Protein AF-X0S8I2-F1 (afdb_monomer_lite)

Foldseek 3Di:
DPLVCLVVLVVVLVVLCVVLVWDWDKDAPSVVSGIDTDTDADPVDVVRVVSVLVSLVVSQLVLQVVVHHNDDPPDQPPSNPVCCCVNQPPNPD

Radius of gyration: 13.46 Å; chains: 1; bounding box: 38×20×36 Å

Secondary structure (DSSP, 8-state):
--HHHHHHHHHHHHHHHHHHT----EEEETTTTEEEE-----TT-HHHHHHHHHHHHHHHHHHHHTT--S-SSS--HHHHGGGHHHHHGGGG-

Sequence (93 aa):
MPISRLAECVSATAKDIEASGMIGPIVGHVGDGNFHVLLLVDTENPEEIATADGIISRLATRAIEMDGTCTGEHGIGQGKQKYMQQEHGNALV

pLDDT: mean 96.52, std 3.11, range [73.31, 98.69]

Structure (mmCIF, N/CA/C/O backbone):
data_AF-X0S8I2-F1
#
_entry.id   AF-X0S8I2-F1
#
loop_
_atom_site.group_PDB
_atom_site.id
_atom_site.type_symbol
_atom_site.label_atom_id
_atom_site.label_alt_id
_atom_site.label_comp_id
_atom_site.label_asym_id
_atom_site.label_entity_id
_atom_site.label_seq_id
_atom_site.pdbx_PDB_ins_code
_atom_site.Cartn_x
_atom_site.Cartn_y
_atom_site.Cartn_z
_atom_site.occupancy
_atom_site.B_iso_or_equiv
_atom_site.auth_seq_id
_atom_site.auth_comp_id
_atom_site.auth_asym_id
_atom_site.auth_atom_id
_atom_site.pdbx_PDB_model_num
ATOM 1 N N . MET A 1 1 ? 3.374 0.966 -9.110 1.00 93.06 1 MET A N 1
ATOM 2 C CA . MET A 1 1 ? 3.837 -0.445 -9.186 1.00 93.06 1 MET A CA 1
ATOM 3 C C . MET A 1 1 ? 3.705 -0.944 -10.622 1.00 93.06 1 MET A C 1
ATOM 5 O O . MET A 1 1 ? 3.034 -0.259 -11.389 1.00 93.06 1 MET A O 1
ATOM 9 N N . PRO A 1 2 ? 4.317 -2.071 -11.033 1.00 96.06 2 PRO A N 1
ATOM 10 C CA . PRO A 1 2 ? 4.160 -2.572 -12.396 1.00 96.06 2 PRO A CA 1
ATOM 11 C C . PRO A 1 2 ? 2.680 -2.707 -12.770 1.00 96.06 2 PRO A C 1
ATOM 13 O O . PRO A 1 2 ? 1.908 -3.322 -12.033 1.00 96.06 2 PRO A O 1
ATOM 16 N N . ILE A 1 3 ? 2.275 -2.145 -13.914 1.00 95.69 3 ILE A N 1
ATOM 17 C CA . ILE A 1 3 ? 0.865 -2.140 -14.357 1.00 95.69 3 ILE A CA 1
ATOM 18 C C . ILE A 1 3 ? 0.314 -3.573 -14.444 1.00 95.69 3 ILE A C 1
ATOM 20 O O . ILE A 1 3 ? -0.835 -3.822 -14.090 1.00 95.69 3 ILE A O 1
ATOM 24 N N . SER A 1 4 ? 1.160 -4.539 -14.816 1.00 96.12 4 SER A N 1
ATOM 25 C CA . SER A 1 4 ? 0.829 -5.970 -14.856 1.00 96.12 4 SER A CA 1
ATOM 26 C C . SER A 1 4 ? 0.433 -6.571 -13.500 1.00 96.12 4 SER A C 1
ATOM 28 O O . SER A 1 4 ? -0.244 -7.595 -13.476 1.00 96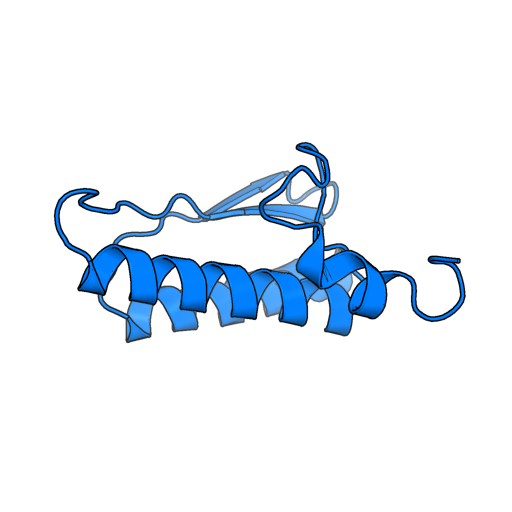.12 4 SER A O 1
ATOM 30 N N . ARG A 1 5 ? 0.827 -5.949 -12.382 1.00 97.25 5 ARG A N 1
ATOM 31 C CA . ARG A 1 5 ? 0.514 -6.372 -11.005 1.00 97.25 5 ARG A CA 1
ATOM 32 C C . ARG A 1 5 ? -0.565 -5.525 -10.333 1.00 97.25 5 ARG A C 1
ATOM 34 O O . ARG A 1 5 ? -1.059 -5.898 -9.271 1.00 97.25 5 ARG A O 1
ATOM 41 N N . LEU A 1 6 ? -0.960 -4.402 -10.937 1.00 96.19 6 LEU A N 1
ATOM 42 C CA . LEU A 1 6 ? -1.868 -3.433 -10.321 1.00 96.19 6 LEU A CA 1
ATOM 43 C C . LEU A 1 6 ? -3.213 -4.060 -9.934 1.00 96.19 6 LEU A C 1
ATOM 45 O O . LEU A 1 6 ? -3.648 -3.924 -8.794 1.00 96.19 6 LEU A O 1
ATOM 49 N N . ALA A 1 7 ? -3.859 -4.771 -10.862 1.00 96.94 7 ALA A N 1
ATOM 50 C CA . ALA A 1 7 ? -5.173 -5.368 -10.619 1.00 96.94 7 ALA A CA 1
ATOM 51 C C . ALA A 1 7 ? -5.144 -6.407 -9.481 1.00 96.94 7 ALA A C 1
ATOM 53 O O . ALA A 1 7 ? -6.070 -6.469 -8.670 1.00 96.94 7 ALA A O 1
ATOM 54 N N . GLU A 1 8 ? -4.064 -7.187 -9.396 1.00 98.12 8 GLU A N 1
ATOM 55 C CA . GLU A 1 8 ? -3.833 -8.168 -8.331 1.00 98.12 8 GLU A CA 1
ATOM 56 C C . GLU A 1 8 ? -3.685 -7.471 -6.970 1.00 98.12 8 GLU A C 1
ATOM 58 O O . GLU A 1 8 ? -4.383 -7.818 -6.014 1.00 98.12 8 GLU A O 1
ATOM 63 N N . CYS A 1 9 ? -2.847 -6.432 -6.899 1.00 98.06 9 CYS A N 1
ATOM 64 C CA . CYS A 1 9 ? -2.622 -5.671 -5.674 1.00 98.06 9 CYS A CA 1
ATOM 65 C C . CYS A 1 9 ? -3.888 -4.954 -5.190 1.00 98.06 9 CYS A C 1
ATOM 67 O O . CYS A 1 9 ? -4.230 -5.039 -4.008 1.00 98.06 9 CYS A O 1
ATOM 69 N N . VAL A 1 10 ? -4.620 -4.300 -6.099 1.00 98.00 10 VAL A N 1
ATOM 70 C CA . VAL A 1 10 ? -5.897 -3.638 -5.793 1.00 98.00 10 VAL A CA 1
ATOM 71 C C . VAL A 1 10 ? -6.901 -4.648 -5.245 1.00 98.00 10 VAL A C 1
ATOM 73 O O . VAL A 1 10 ? -7.503 -4.404 -4.203 1.00 98.00 10 VAL A O 1
ATOM 76 N N . SER A 1 11 ? -7.034 -5.814 -5.884 1.00 98.31 11 SER A N 1
ATOM 77 C CA . SER A 1 11 ? -7.974 -6.856 -5.450 1.00 98.31 11 SER A CA 1
ATOM 78 C C . SER A 1 11 ? -7.622 -7.428 -4.075 1.00 98.31 11 SER A C 1
ATOM 80 O O . SER A 1 11 ? -8.509 -7.664 -3.258 1.00 98.31 11 SER A O 1
ATOM 82 N N . ALA A 1 12 ? -6.337 -7.652 -3.794 1.00 98.56 12 ALA A N 1
ATOM 83 C CA . ALA A 1 12 ? -5.892 -8.120 -2.482 1.00 98.56 12 ALA A CA 1
ATOM 84 C C . ALA A 1 12 ? -6.107 -7.058 -1.392 1.00 98.56 12 ALA A C 1
ATOM 86 O O . ALA A 1 12 ? -6.535 -7.377 -0.288 1.00 98.56 12 ALA A O 1
ATOM 87 N N . THR A 1 13 ? -5.873 -5.789 -1.726 1.00 98.50 13 THR A N 1
ATOM 88 C CA . THR A 1 13 ? -6.065 -4.658 -0.810 1.00 98.50 13 THR A CA 1
ATOM 89 C C . THR A 1 13 ? -7.544 -4.419 -0.513 1.00 98.50 13 THR A C 1
ATOM 91 O O . THR A 1 13 ? -7.906 -4.184 0.633 1.00 98.50 13 THR A O 1
ATOM 94 N N . ALA A 1 14 ? -8.420 -4.565 -1.508 1.00 98.56 14 ALA A N 1
ATOM 95 C CA . ALA A 1 14 ? -9.865 -4.505 -1.307 1.00 98.56 14 ALA A CA 1
ATOM 96 C C . ALA A 1 14 ? -10.351 -5.580 -0.319 1.00 98.56 14 ALA A C 1
ATOM 98 O O . ALA A 1 14 ? -11.164 -5.283 0.551 1.00 98.56 14 ALA A O 1
ATOM 99 N N . LYS A 1 15 ? -9.796 -6.800 -0.388 1.00 98.69 15 LYS A N 1
ATOM 100 C CA . LYS A 1 15 ? -10.101 -7.873 0.574 1.00 98.69 15 LYS A CA 1
ATOM 101 C C . LYS A 1 15 ? -9.631 -7.551 1.992 1.00 98.69 15 LYS A C 1
ATOM 103 O O . LYS A 1 15 ? -10.331 -7.895 2.935 1.00 98.69 15 LYS A O 1
ATOM 108 N N . ASP A 1 16 ? -8.476 -6.897 2.157 1.00 98.56 16 ASP A N 1
ATOM 109 C CA . ASP A 1 16 ? -8.022 -6.451 3.484 1.00 98.56 16 ASP A CA 1
ATOM 110 C C . ASP A 1 16 ? -9.009 -5.469 4.124 1.00 98.56 16 ASP A C 1
ATOM 112 O O . ASP A 1 16 ? -9.240 -5.538 5.328 1.00 98.56 16 ASP A O 1
ATOM 116 N N . ILE A 1 17 ? -9.551 -4.551 3.318 1.00 98.50 17 ILE A N 1
ATOM 117 C CA . ILE A 1 17 ? -10.498 -3.516 3.754 1.00 98.50 17 ILE A CA 1
ATOM 118 C C . ILE A 1 17 ? -11.861 -4.141 4.066 1.00 98.50 17 ILE A C 1
ATOM 120 O O . ILE A 1 17 ? -12.461 -3.841 5.091 1.00 98.50 17 ILE A O 1
ATOM 124 N N . GLU A 1 18 ? -12.340 -5.052 3.217 1.00 98.25 18 GLU A N 1
ATOM 125 C CA . GLU A 1 18 ? -13.591 -5.775 3.461 1.00 98.25 18 GLU A CA 1
ATOM 126 C C . GLU A 1 18 ? -13.509 -6.610 4.747 1.00 98.25 18 GLU A C 1
ATOM 128 O O . GLU A 1 18 ? -14.401 -6.546 5.592 1.00 98.25 18 GLU A O 1
ATOM 133 N N . ALA A 1 19 ? -12.410 -7.345 4.937 1.00 98.25 19 ALA A N 1
ATOM 134 C CA . ALA A 1 19 ? -12.208 -8.189 6.111 1.00 98.25 19 ALA A CA 1
ATOM 135 C C . ALA A 1 19 ? -12.047 -7.397 7.418 1.00 98.25 19 ALA A C 1
ATOM 137 O O . ALA A 1 19 ? -12.311 -7.942 8.489 1.00 98.25 19 ALA A O 1
ATOM 138 N N . SER A 1 20 ? -11.608 -6.137 7.353 1.00 97.62 20 SER A N 1
ATOM 139 C CA . SER A 1 20 ? -11.483 -5.283 8.537 1.00 97.62 20 SER A CA 1
ATOM 140 C C . SER A 1 20 ? -12.793 -4.608 8.943 1.00 97.62 20 SER A C 1
ATOM 142 O O . SER A 1 20 ? -12.867 -4.055 10.037 1.00 97.62 20 SER A O 1
ATOM 144 N N . GLY A 1 21 ? -13.811 -4.618 8.075 1.00 97.50 21 GLY A N 1
ATOM 145 C CA . GLY A 1 21 ? -15.051 -3.868 8.279 1.00 97.50 21 GLY A CA 1
ATOM 146 C C . GLY A 1 21 ? -14.892 -2.348 8.144 1.00 97.50 21 GLY A C 1
ATOM 147 O O . GLY A 1 21 ? -15.838 -1.613 8.422 1.00 97.50 21 GLY A O 1
ATOM 148 N N . MET A 1 22 ? -13.721 -1.862 7.716 1.00 97.75 22 MET A N 1
ATOM 149 C CA . MET A 1 22 ? -13.470 -0.435 7.528 1.00 97.75 22 MET A CA 1
ATOM 150 C C . MET A 1 22 ? -14.035 0.076 6.202 1.00 97.75 22 MET A C 1
ATOM 152 O O . MET A 1 22 ? -14.110 -0.637 5.202 1.00 97.75 22 MET A O 1
ATOM 156 N N . ILE A 1 23 ? -14.346 1.371 6.157 1.00 97.88 23 ILE A N 1
ATOM 157 C CA . ILE A 1 23 ? -14.657 2.063 4.906 1.00 97.88 23 ILE A CA 1
ATOM 158 C C . ILE A 1 23 ? -13.341 2.543 4.288 1.00 97.88 23 ILE A C 1
ATOM 160 O O . ILE A 1 23 ? -12.637 3.362 4.873 1.00 97.88 23 ILE A O 1
ATOM 164 N N . GLY A 1 24 ? -13.010 2.044 3.097 1.00 97.75 24 GLY A N 1
ATOM 165 C CA . GLY A 1 24 ? -11.780 2.409 2.391 1.00 97.75 24 GLY A CA 1
ATOM 166 C C . GLY A 1 24 ? -11.944 2.414 0.874 1.00 97.75 24 GLY A C 1
ATOM 167 O O . GLY A 1 24 ? -11.635 1.410 0.234 1.00 97.75 24 GLY A O 1
ATOM 168 N N . PRO A 1 25 ? -12.426 3.511 0.263 1.00 97.75 25 PRO A N 1
ATOM 169 C CA . PRO A 1 25 ? -12.493 3.624 -1.186 1.00 97.75 25 PRO A CA 1
ATOM 170 C C . PRO A 1 25 ? -11.108 3.512 -1.827 1.00 97.75 25 PRO A C 1
ATOM 172 O O . PRO A 1 25 ? -10.124 4.047 -1.310 1.00 97.75 25 PRO A O 1
ATOM 175 N N . ILE A 1 26 ? -11.059 2.847 -2.982 1.00 97.94 26 ILE A N 1
ATOM 176 C CA . ILE A 1 26 ? -9.862 2.742 -3.814 1.00 97.94 26 ILE A CA 1
ATOM 177 C C . ILE A 1 26 ? -10.066 3.560 -5.088 1.00 97.94 26 ILE A C 1
ATOM 179 O O . ILE A 1 26 ? -11.043 3.363 -5.809 1.00 97.94 26 ILE A O 1
ATOM 183 N N . VAL A 1 27 ? -9.124 4.452 -5.381 1.00 96.56 27 VAL A N 1
ATOM 184 C CA . VAL A 1 27 ? -9.057 5.226 -6.633 1.00 96.56 27 VAL A CA 1
ATOM 185 C C . VAL A 1 27 ? -7.652 5.119 -7.200 1.00 96.56 27 VAL A C 1
ATOM 187 O O . VAL A 1 27 ? -6.704 4.945 -6.442 1.00 96.56 27 VAL A O 1
ATOM 190 N N . GLY A 1 28 ? -7.469 5.214 -8.513 1.00 94.00 28 GLY A N 1
ATOM 191 C CA . GLY A 1 28 ? -6.122 5.099 -9.060 1.00 94.00 28 GLY A CA 1
ATOM 192 C C . GLY A 1 28 ? -5.918 5.741 -10.414 1.00 94.00 28 GLY A C 1
ATOM 193 O O . GLY A 1 28 ? -6.827 5.815 -11.241 1.00 94.00 28 GLY A O 1
ATOM 194 N N . HIS A 1 29 ? -4.675 6.150 -10.634 1.00 94.12 29 HIS A N 1
ATOM 195 C CA . HIS A 1 29 ? -4.131 6.543 -11.922 1.00 94.12 29 HIS A CA 1
ATOM 196 C C . HIS A 1 29 ? -3.690 5.265 -12.650 1.00 94.12 29 HIS A C 1
ATOM 198 O O . HIS A 1 29 ? -2.520 4.921 -12.755 1.00 94.12 29 HIS A O 1
ATOM 204 N N . VAL A 1 30 ? -4.661 4.488 -13.136 1.00 88.88 30 VAL A N 1
ATOM 205 C CA . VAL A 1 30 ? -4.413 3.119 -13.638 1.00 88.88 30 VAL A CA 1
ATOM 206 C C . VAL A 1 30 ? -3.370 3.080 -14.770 1.00 88.88 30 VAL A C 1
ATOM 208 O O . VAL A 1 30 ? -2.653 2.092 -14.91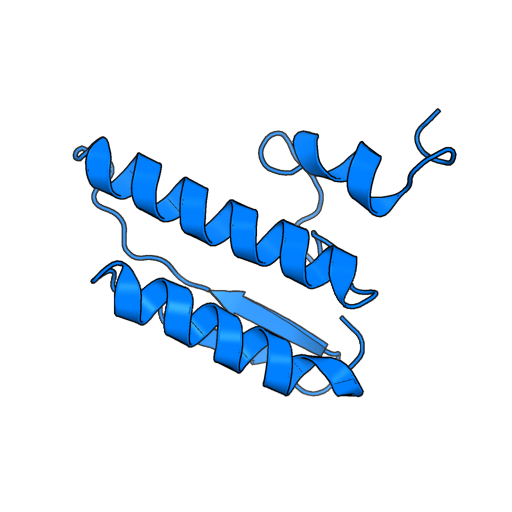4 1.00 88.88 30 VAL A O 1
ATOM 211 N N . GLY A 1 31 ? -3.252 4.166 -15.544 1.00 91.94 31 GLY A N 1
ATOM 212 C CA . GLY A 1 31 ? -2.312 4.290 -16.660 1.00 91.94 31 GLY A CA 1
ATOM 213 C C . GLY A 1 31 ? -0.830 4.346 -16.274 1.00 91.94 31 GLY A C 1
ATOM 214 O O . GLY A 1 31 ? 0.003 4.043 -17.123 1.00 91.94 31 GLY A O 1
ATOM 215 N N . ASP A 1 32 ? -0.492 4.686 -15.028 1.00 94.25 32 ASP A N 1
ATOM 216 C CA . ASP A 1 32 ? 0.896 4.738 -14.538 1.00 94.25 32 ASP A CA 1
ATOM 217 C C . ASP A 1 32 ? 1.191 3.721 -13.420 1.00 94.25 32 ASP A C 1
ATOM 219 O O . ASP A 1 32 ? 2.321 3.607 -12.941 1.00 94.25 32 ASP A O 1
ATOM 223 N N . GLY A 1 33 ? 0.192 2.920 -13.039 1.00 94.94 33 GLY A N 1
ATOM 224 C CA . GLY A 1 33 ? 0.349 1.892 -12.018 1.00 94.94 33 GLY A CA 1
ATOM 225 C C . GLY A 1 33 ? 0.247 2.410 -10.582 1.00 94.94 33 GLY A C 1
ATOM 226 O O . GLY A 1 33 ? 0.704 1.706 -9.673 1.00 94.94 33 GLY A O 1
ATOM 227 N N . ASN A 1 34 ? -0.310 3.605 -10.355 1.00 95.94 34 ASN A N 1
ATOM 228 C CA . ASN A 1 34 ? -0.558 4.156 -9.024 1.00 95.94 34 ASN A CA 1
ATOM 229 C C . ASN A 1 34 ? -2.031 4.019 -8.584 1.00 95.94 34 ASN A C 1
ATOM 231 O O . ASN A 1 34 ? -2.965 4.165 -9.376 1.00 95.94 34 ASN A O 1
ATOM 235 N N . PHE A 1 35 ? -2.246 3.756 -7.293 1.00 96.38 35 PHE A N 1
ATOM 236 C CA . PHE A 1 35 ? -3.563 3.775 -6.664 1.00 96.38 35 PHE A CA 1
ATOM 237 C C . PHE A 1 35 ? -3.488 4.211 -5.200 1.00 96.38 35 PHE A C 1
ATOM 239 O O . PHE A 1 35 ? -2.452 4.122 -4.544 1.00 96.38 35 PHE A O 1
ATOM 246 N N . HIS A 1 36 ? -4.623 4.666 -4.689 1.00 96.69 36 HIS A N 1
ATOM 247 C CA . HIS A 1 36 ? -4.797 5.239 -3.369 1.00 96.69 36 HIS A CA 1
ATOM 248 C C . HIS A 1 36 ? -5.906 4.496 -2.634 1.00 96.69 36 HIS A C 1
ATOM 250 O O . HIS A 1 36 ? -6.943 4.182 -3.218 1.00 96.69 36 HIS A O 1
ATOM 256 N N . VAL A 1 37 ? -5.689 4.268 -1.341 1.00 97.25 37 VAL A N 1
ATOM 257 C CA . VAL A 1 37 ? -6.699 3.777 -0.402 1.00 97.25 37 VAL A CA 1
ATOM 258 C C . VAL A 1 37 ? -7.032 4.911 0.558 1.00 97.25 37 VAL A C 1
ATOM 260 O O . VAL A 1 37 ? -6.141 5.418 1.238 1.00 97.25 37 VAL A O 1
ATOM 263 N N . LEU A 1 38 ? -8.300 5.309 0.621 1.00 97.12 38 LEU A N 1
ATOM 264 C CA . LEU A 1 38 ? -8.770 6.375 1.506 1.00 97.12 38 LEU A CA 1
ATOM 265 C C . LEU A 1 38 ? -9.492 5.776 2.717 1.00 97.12 38 LEU A C 1
ATOM 267 O O . LEU A 1 38 ? -10.716 5.723 2.742 1.00 97.12 38 LEU A O 1
ATOM 271 N N . LEU A 1 39 ? -8.743 5.287 3.708 1.00 97.88 39 LEU A N 1
ATOM 272 C CA . LEU A 1 39 ? -9.343 4.742 4.930 1.00 97.88 39 LEU A CA 1
ATOM 273 C C . LEU A 1 39 ? -10.048 5.849 5.724 1.00 97.88 39 LEU A C 1
ATOM 275 O O . LEU A 1 39 ? -9.431 6.855 6.074 1.00 97.88 39 LEU A O 1
ATOM 279 N N . LEU A 1 40 ? -11.330 5.644 6.023 1.00 98.00 40 LEU A N 1
ATOM 280 C CA . LEU A 1 40 ? -12.070 6.453 6.981 1.00 98.00 40 LEU A CA 1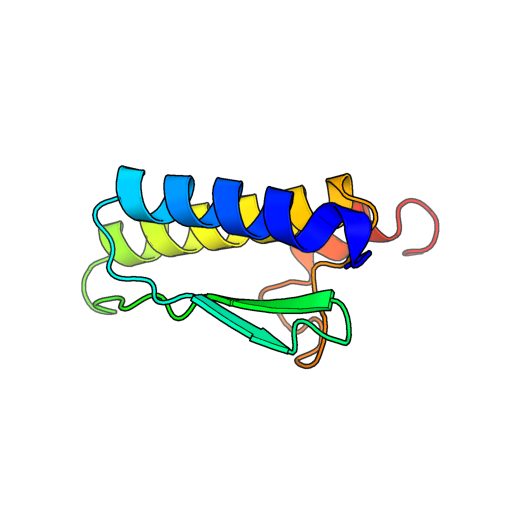
ATOM 281 C C . LEU A 1 40 ? -11.809 5.888 8.380 1.00 98.00 40 LEU A C 1
ATOM 283 O O . LEU A 1 40 ? -12.094 4.718 8.628 1.00 98.00 40 LEU A O 1
ATOM 287 N N . VAL A 1 41 ? -11.231 6.711 9.251 1.00 97.81 41 VAL A N 1
ATOM 288 C CA . VAL A 1 41 ? -10.772 6.325 10.591 1.00 97.81 41 VAL A CA 1
ATOM 289 C C . VAL A 1 41 ? -11.303 7.337 11.594 1.00 97.81 41 VAL A C 1
ATOM 291 O O . VAL A 1 41 ? -11.079 8.537 11.417 1.00 97.81 41 VAL A O 1
ATOM 294 N N . ASP A 1 42 ? -11.952 6.866 12.654 1.00 97.94 42 ASP A N 1
ATOM 295 C CA . ASP A 1 42 ? -12.158 7.663 13.859 1.00 97.94 42 ASP A CA 1
ATOM 296 C C . ASP A 1 42 ? -10.841 7.761 14.643 1.00 97.94 42 ASP A C 1
ATOM 298 O O . ASP A 1 42 ? -10.327 6.786 15.192 1.00 97.94 42 ASP A O 1
ATOM 302 N N . THR A 1 43 ? -10.272 8.964 14.697 1.00 96.62 43 THR A N 1
ATOM 303 C CA . THR A 1 43 ? -8.991 9.219 15.367 1.00 96.62 43 THR A CA 1
ATOM 304 C C . THR A 1 43 ? -9.076 9.188 16.893 1.00 96.62 43 THR A C 1
ATOM 306 O O . THR A 1 43 ? -8.040 9.214 17.553 1.00 96.62 43 THR A O 1
ATOM 309 N N . GLU A 1 44 ? -10.280 9.150 17.466 1.00 98.19 44 GLU A N 1
ATOM 310 C CA . GLU A 1 44 ? -10.485 8.940 18.902 1.00 98.19 44 GLU A CA 1
ATOM 311 C C . GLU A 1 44 ? -10.602 7.446 19.256 1.00 98.19 44 GLU A C 1
ATOM 313 O O . GLU A 1 44 ? -10.541 7.085 20.434 1.00 98.19 44 GLU A O 1
ATOM 318 N N . ASN A 1 45 ? -10.698 6.565 18.251 1.00 98.38 45 ASN A N 1
ATOM 319 C CA . ASN A 1 45 ? -10.783 5.121 18.424 1.00 98.38 45 ASN A CA 1
ATOM 320 C C . ASN A 1 45 ? -9.416 4.435 18.174 1.00 98.38 45 ASN A C 1
ATOM 322 O O . ASN A 1 45 ? -9.009 4.239 17.024 1.00 98.38 45 ASN A O 1
ATOM 326 N N . PRO A 1 46 ? -8.694 3.998 19.226 1.00 98.19 46 PRO A N 1
ATOM 327 C CA . PRO A 1 46 ? -7.380 3.374 19.068 1.00 98.19 46 PRO A CA 1
ATOM 328 C C . PRO A 1 46 ? -7.419 2.025 18.330 1.00 98.19 46 PRO A C 1
ATOM 330 O O . PRO A 1 46 ? -6.419 1.643 17.720 1.00 98.19 46 PRO A O 1
ATOM 333 N N . GLU A 1 47 ? -8.544 1.305 18.354 1.00 98.31 47 GLU A N 1
ATOM 334 C CA . GLU A 1 47 ? -8.692 0.035 17.631 1.00 98.31 47 GLU A CA 1
ATOM 335 C C . GLU A 1 47 ? -8.796 0.261 16.118 1.00 98.31 47 GLU A C 1
ATOM 337 O O . GLU A 1 47 ? -8.197 -0.484 15.336 1.00 98.31 47 GLU A O 1
ATOM 342 N N . GLU A 1 48 ? -9.490 1.319 15.689 1.00 98.38 48 GLU A N 1
ATOM 343 C CA . GLU A 1 48 ? -9.550 1.702 14.274 1.00 98.38 48 GLU A CA 1
ATOM 344 C C . GLU A 1 48 ? -8.195 2.180 13.763 1.00 98.38 48 GLU A C 1
ATOM 346 O O . GLU A 1 48 ? -7.784 1.779 12.674 1.00 98.38 48 GLU A O 1
ATOM 351 N N . ILE A 1 49 ? -7.459 2.958 14.563 1.00 98.31 49 ILE A N 1
ATOM 352 C CA . ILE A 1 49 ? -6.090 3.374 14.225 1.00 98.31 49 ILE A CA 1
ATOM 353 C C . ILE A 1 49 ? -5.196 2.144 14.027 1.00 98.31 49 ILE A C 1
ATOM 355 O O . ILE A 1 49 ? -4.533 2.020 12.997 1.00 98.31 49 ILE A O 1
ATOM 359 N N . ALA A 1 50 ? -5.215 1.198 14.971 1.00 98.31 50 ALA A N 1
ATOM 360 C CA . ALA A 1 50 ? -4.419 -0.024 14.873 1.00 98.31 50 ALA A CA 1
ATOM 361 C C . ALA A 1 50 ? -4.809 -0.877 13.651 1.00 98.31 50 ALA A C 1
ATOM 363 O O . ALA A 1 50 ? -3.948 -1.444 12.970 1.00 98.31 50 ALA A O 1
ATOM 364 N N . THR A 1 51 ? -6.105 -0.945 13.342 1.00 98.38 51 THR A N 1
ATOM 365 C CA . THR A 1 51 ? -6.621 -1.661 12.170 1.00 98.38 51 THR A CA 1
ATOM 366 C C . THR A 1 51 ? -6.157 -1.001 10.871 1.00 98.38 51 THR A C 1
ATOM 368 O O . THR A 1 51 ? -5.655 -1.692 9.976 1.00 98.38 51 THR A O 1
ATOM 371 N N . ALA A 1 52 ? -6.249 0.329 10.784 1.00 98.19 52 ALA A N 1
ATOM 372 C CA . ALA A 1 52 ? -5.800 1.111 9.640 1.00 98.19 52 ALA A CA 1
ATO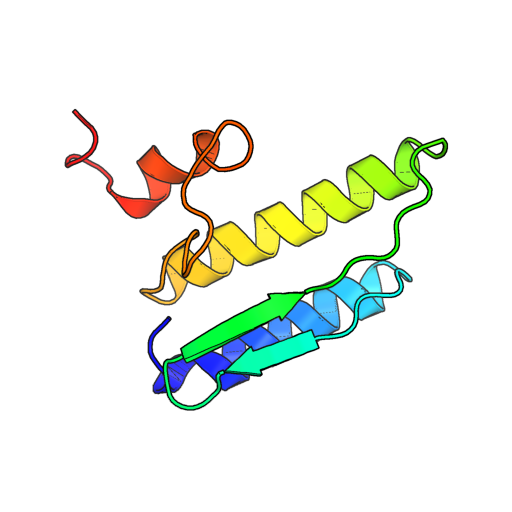M 373 C C . ALA A 1 52 ? -4.293 0.951 9.400 1.00 98.19 52 ALA A C 1
ATOM 375 O O . ALA A 1 52 ? -3.876 0.654 8.278 1.00 98.19 52 ALA A O 1
ATOM 376 N N . ASP A 1 53 ? -3.483 1.048 10.457 1.00 97.50 53 ASP A N 1
ATOM 377 C CA . ASP A 1 53 ? -2.037 0.821 10.397 1.00 97.50 53 ASP A CA 1
ATOM 378 C C . ASP A 1 53 ? -1.701 -0.587 9.890 1.00 97.50 53 ASP A C 1
ATOM 380 O O . ASP A 1 53 ? -0.788 -0.766 9.075 1.00 97.50 53 ASP A O 1
ATOM 384 N N . GLY A 1 54 ? -2.470 -1.593 10.316 1.00 98.19 54 GLY A N 1
ATOM 385 C CA . GLY A 1 54 ? -2.346 -2.961 9.826 1.00 98.19 54 GLY A CA 1
ATOM 386 C C . GLY A 1 54 ? -2.608 -3.079 8.322 1.00 98.19 54 GLY A C 1
ATOM 387 O O . GLY A 1 54 ? -1.833 -3.732 7.617 1.00 98.19 54 GLY A O 1
ATOM 388 N N . ILE A 1 55 ? -3.667 -2.440 7.814 1.00 98.50 55 ILE A N 1
ATOM 389 C CA . ILE A 1 55 ? -3.997 -2.423 6.377 1.00 98.50 55 ILE A CA 1
ATOM 390 C C . ILE A 1 55 ? -2.902 -1.705 5.585 1.00 98.50 55 ILE A C 1
ATOM 392 O O . ILE A 1 55 ? -2.403 -2.253 4.601 1.00 98.50 55 ILE A O 1
ATOM 396 N N . ILE A 1 56 ? -2.487 -0.514 6.029 1.00 97.12 56 ILE A N 1
ATOM 397 C CA . ILE A 1 56 ? -1.433 0.281 5.381 1.00 97.12 56 ILE A CA 1
ATOM 398 C C . ILE A 1 56 ? -0.132 -0.519 5.315 1.00 97.12 56 ILE A C 1
ATOM 400 O O . ILE A 1 56 ? 0.533 -0.532 4.277 1.00 97.12 56 ILE A O 1
ATOM 404 N N . SER A 1 57 ? 0.214 -1.237 6.387 1.00 98.06 57 SER A N 1
ATOM 405 C CA . SER A 1 57 ? 1.421 -2.055 6.399 1.00 98.06 57 SER A CA 1
ATOM 406 C C . SER A 1 57 ? 1.351 -3.237 5.446 1.00 98.06 57 SER A C 1
ATOM 408 O O . SER A 1 57 ? 2.317 -3.471 4.724 1.00 98.06 57 SER A O 1
ATOM 410 N N . ARG A 1 58 ? 0.219 -3.950 5.387 1.00 98.56 58 ARG A N 1
ATOM 411 C CA . ARG A 1 58 ? 0.037 -5.040 4.416 1.00 98.56 58 ARG A CA 1
ATOM 412 C C . ARG A 1 58 ? 0.101 -4.529 2.981 1.00 98.56 58 ARG A C 1
ATOM 414 O O . ARG A 1 58 ? 0.738 -5.167 2.150 1.00 98.56 58 ARG A O 1
ATOM 421 N N . LEU A 1 59 ? -0.499 -3.372 2.699 1.00 98.25 59 LEU A N 1
ATOM 422 C CA . LEU A 1 59 ? -0.434 -2.730 1.388 1.00 98.25 59 LEU A CA 1
ATOM 423 C C . LEU A 1 59 ? 1.006 -2.368 0.998 1.00 98.25 59 LEU A C 1
ATOM 425 O O . LEU A 1 59 ? 1.437 -2.715 -0.098 1.00 98.25 59 LEU A O 1
ATOM 429 N N . ALA A 1 60 ? 1.754 -1.696 1.877 1.00 98.06 60 ALA A N 1
ATOM 430 C CA . ALA A 1 60 ? 3.130 -1.289 1.590 1.00 98.06 60 ALA A CA 1
ATOM 431 C C . ALA A 1 60 ? 4.040 -2.500 1.333 1.00 98.06 60 ALA A C 1
ATOM 433 O O . ALA A 1 60 ? 4.734 -2.544 0.319 1.00 98.06 60 ALA A O 1
ATOM 434 N N . THR A 1 61 ? 3.980 -3.510 2.206 1.00 98.31 61 THR A N 1
ATOM 435 C CA . THR A 1 61 ? 4.731 -4.764 2.053 1.00 98.31 61 THR A CA 1
ATOM 436 C C . THR A 1 61 ? 4.357 -5.474 0.752 1.00 98.31 61 THR A C 1
ATOM 438 O O . THR A 1 61 ? 5.248 -5.820 -0.018 1.00 98.31 61 THR A O 1
ATOM 441 N N . ARG A 1 62 ? 3.060 -5.612 0.451 1.00 98.31 62 ARG A N 1
ATOM 442 C CA . ARG A 1 62 ? 2.576 -6.230 -0.793 1.00 98.31 62 ARG A CA 1
ATOM 443 C C . ARG A 1 62 ? 3.054 -5.487 -2.032 1.00 98.31 62 ARG A C 1
ATOM 445 O O . ARG A 1 62 ? 3.440 -6.116 -3.010 1.00 98.31 62 ARG A O 1
ATOM 452 N N . ALA A 1 63 ? 3.012 -4.156 -2.012 1.00 98.06 63 ALA A N 1
ATOM 453 C CA . ALA A 1 63 ? 3.482 -3.356 -3.131 1.00 98.06 63 ALA A CA 1
ATOM 454 C C . ALA A 1 63 ? 4.964 -3.633 -3.412 1.00 98.06 63 ALA A C 1
ATOM 456 O O . ALA A 1 63 ? 5.309 -3.831 -4.572 1.00 98.06 63 ALA A O 1
ATOM 457 N N . ILE A 1 64 ? 5.803 -3.713 -2.374 1.00 98.25 64 ILE A N 1
ATOM 458 C CA . ILE A 1 64 ? 7.230 -4.047 -2.498 1.00 98.25 64 ILE A CA 1
ATOM 459 C C . ILE A 1 64 ? 7.424 -5.485 -3.007 1.00 98.25 64 ILE A C 1
ATOM 461 O O . ILE A 1 64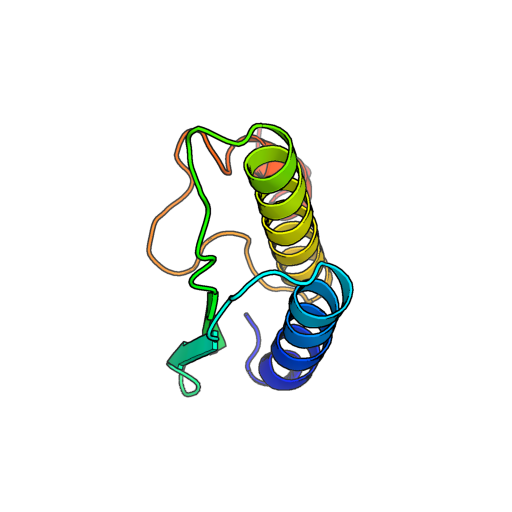 ? 8.193 -5.703 -3.936 1.00 98.25 64 ILE A O 1
ATOM 465 N N . GLU A 1 65 ? 6.702 -6.464 -2.454 1.00 98.12 65 GLU A N 1
ATOM 466 C CA . GLU A 1 65 ? 6.765 -7.875 -2.883 1.00 98.12 65 GLU A CA 1
ATOM 467 C C . GLU A 1 65 ? 6.333 -8.089 -4.343 1.00 98.12 65 GLU A C 1
ATOM 469 O O . GLU A 1 65 ? 6.721 -9.071 -4.972 1.00 98.12 65 GLU A O 1
ATOM 474 N N . MET A 1 66 ? 5.535 -7.169 -4.890 1.00 97.81 66 MET A N 1
ATOM 475 C CA . MET A 1 66 ? 5.081 -7.162 -6.283 1.00 97.81 66 MET A CA 1
ATOM 476 C C . MET A 1 66 ? 5.947 -6.274 -7.196 1.00 97.81 66 MET A C 1
ATOM 478 O O . MET A 1 66 ? 5.445 -5.757 -8.198 1.00 97.81 66 MET A O 1
ATOM 482 N N . ASP A 1 67 ? 7.220 -6.068 -6.844 1.00 96.38 67 ASP A N 1
ATOM 483 C CA . ASP A 1 67 ? 8.189 -5.224 -7.566 1.00 96.38 67 ASP A CA 1
ATOM 484 C C . ASP A 1 67 ? 7.735 -3.757 -7.725 1.00 96.38 67 ASP A C 1
ATOM 486 O O . ASP A 1 67 ? 8.113 -3.043 -8.658 1.00 96.38 67 ASP A O 1
ATOM 490 N N . GLY A 1 68 ? 6.851 -3.305 -6.837 1.00 97.06 68 GLY A N 1
ATOM 491 C CA . GLY A 1 68 ? 6.427 -1.921 -6.699 1.00 97.06 68 GLY A CA 1
ATOM 492 C C . GLY A 1 68 ? 7.238 -1.176 -5.643 1.00 97.06 68 GLY A C 1
ATOM 493 O O . GLY A 1 68 ? 8.376 -1.505 -5.338 1.00 97.06 68 GLY A O 1
ATOM 494 N N . THR A 1 69 ? 6.628 -0.136 -5.088 1.00 97.12 69 THR A N 1
ATOM 495 C CA . THR A 1 69 ? 7.250 0.757 -4.106 1.00 97.12 69 THR A CA 1
ATOM 496 C C . THR A 1 69 ? 6.235 1.092 -3.023 1.00 97.12 69 THR A C 1
ATOM 498 O O . THR A 1 69 ? 5.034 1.172 -3.306 1.00 97.12 69 THR A O 1
ATOM 501 N N . CYS A 1 70 ? 6.691 1.330 -1.791 1.00 96.88 70 CYS A N 1
ATOM 502 C CA . CYS A 1 70 ? 5.836 1.877 -0.738 1.00 96.88 70 CYS A CA 1
ATOM 503 C C . CYS A 1 70 ? 5.464 3.356 -0.987 1.00 96.88 70 CYS A C 1
ATOM 505 O O . CYS A 1 70 ? 4.618 3.926 -0.284 1.00 96.88 70 CYS A O 1
ATOM 507 N N . THR A 1 71 ? 6.060 4.009 -1.993 1.00 94.75 71 THR A N 1
ATOM 508 C CA . THR A 1 71 ? 5.779 5.400 -2.347 1.00 94.75 71 THR A CA 1
ATOM 509 C C . THR A 1 71 ? 5.686 5.654 -3.854 1.00 94.75 71 THR A C 1
ATOM 511 O O . THR A 1 71 ? 6.670 5.588 -4.572 1.00 94.75 71 THR A O 1
ATOM 514 N N . GLY A 1 72 ? 4.504 6.067 -4.324 1.00 90.31 72 GLY A N 1
ATOM 515 C CA . GLY A 1 72 ? 4.335 6.628 -5.672 1.00 90.31 72 GLY A CA 1
ATOM 516 C C . GLY A 1 72 ? 4.648 8.128 -5.730 1.00 90.31 72 GLY A C 1
ATOM 517 O O . GLY A 1 72 ? 5.600 8.540 -6.380 1.00 90.31 72 GLY A O 1
ATOM 518 N N . GLU A 1 73 ? 3.859 8.940 -5.015 1.00 92.44 73 GLU A N 1
ATOM 519 C CA . GLU A 1 73 ? 3.852 10.410 -5.175 1.00 92.44 73 GLU A CA 1
ATOM 520 C C . GLU A 1 73 ? 4.209 11.189 -3.892 1.00 92.44 73 GLU A C 1
ATOM 522 O O . GLU A 1 73 ? 4.748 12.289 -3.960 1.00 92.44 73 GLU A O 1
ATOM 527 N N . HIS A 1 74 ? 3.913 10.642 -2.705 1.00 93.62 74 HIS A N 1
ATOM 528 C CA . HIS A 1 74 ? 3.934 11.404 -1.439 1.00 93.62 74 HIS A CA 1
ATOM 529 C C . HIS A 1 74 ? 5.252 11.289 -0.648 1.00 93.62 74 HIS A C 1
ATOM 531 O O . HIS A 1 74 ? 5.370 11.826 0.454 1.00 93.62 74 HIS A O 1
ATOM 537 N N . GLY A 1 75 ? 6.235 10.561 -1.180 1.00 95.31 75 GLY A N 1
ATOM 538 C CA . GLY A 1 75 ? 7.514 10.312 -0.520 1.00 95.31 75 GLY A CA 1
ATOM 539 C C . GLY A 1 75 ? 7.421 9.382 0.696 1.00 95.31 75 GLY A C 1
ATOM 540 O O . GLY A 1 75 ? 6.411 8.709 0.929 1.00 95.31 75 GLY A O 1
ATOM 541 N N . ILE A 1 76 ? 8.522 9.338 1.455 1.00 96.44 76 ILE A N 1
ATOM 542 C CA . ILE A 1 76 ? 8.741 8.400 2.567 1.00 96.44 76 ILE A CA 1
ATOM 543 C C . ILE A 1 76 ? 8.209 8.948 3.900 1.00 96.44 76 ILE A C 1
ATOM 545 O O . ILE A 1 76 ? 7.369 8.318 4.546 1.00 96.44 76 ILE A O 1
ATOM 549 N N . GLY A 1 77 ? 8.672 10.131 4.317 1.00 95.12 77 GLY A N 1
ATOM 550 C CA . GLY A 1 77 ? 8.316 10.719 5.614 1.00 95.12 77 GLY A CA 1
ATOM 551 C C . GLY A 1 77 ? 8.575 9.782 6.804 1.00 95.12 77 GLY A C 1
ATOM 552 O O . GLY A 1 77 ? 9.293 8.792 6.696 1.00 95.12 77 GLY A O 1
ATOM 553 N N . GLN A 1 78 ? 7.972 10.072 7.956 1.00 95.81 78 GLN A N 1
ATOM 554 C CA . GLN A 1 78 ? 8.111 9.213 9.144 1.00 95.81 78 GLN A CA 1
ATOM 555 C C . GLN A 1 78 ? 7.334 7.894 8.993 1.00 95.81 78 GLN A C 1
ATOM 557 O O . GLN A 1 78 ? 7.804 6.836 9.402 1.00 95.81 78 GLN A O 1
ATOM 562 N N . GLY A 1 79 ? 6.161 7.938 8.351 1.00 93.25 79 GLY A N 1
ATOM 563 C CA . GLY A 1 79 ? 5.263 6.784 8.246 1.00 93.25 79 GLY A CA 1
ATOM 564 C C . GLY A 1 79 ? 5.822 5.614 7.431 1.00 93.25 79 GLY A C 1
ATOM 565 O O . GLY A 1 79 ? 5.495 4.464 7.728 1.00 93.25 79 GLY A O 1
ATOM 566 N N . LYS A 1 80 ? 6.680 5.882 6.432 1.00 96.88 80 LYS A N 1
ATOM 567 C CA . LYS A 1 80 ? 7.209 4.845 5.528 1.00 96.88 80 LYS A CA 1
ATOM 568 C C . LYS A 1 80 ? 8.701 4.574 5.670 1.00 96.88 80 LYS A C 1
ATOM 570 O O . LYS A 1 80 ? 9.192 3.639 5.047 1.00 96.88 80 LYS A O 1
ATOM 575 N N . GLN A 1 81 ? 9.415 5.320 6.518 1.00 96.81 81 GLN A N 1
ATOM 576 C CA . GLN A 1 81 ? 10.831 5.065 6.822 1.00 96.81 81 GLN A CA 1
ATOM 577 C C . GLN A 1 81 ? 11.089 3.593 7.174 1.00 96.81 81 GLN A C 1
ATOM 579 O O . GLN A 1 81 ? 12.067 3.007 6.719 1.00 96.81 81 GLN A O 1
ATOM 584 N N . LYS A 1 82 ? 10.155 2.973 7.905 1.00 96.56 82 LYS A N 1
ATOM 585 C CA . LYS A 1 82 ? 10.206 1.558 8.298 1.00 96.56 82 LYS A CA 1
ATOM 586 C C . LYS A 1 82 ? 10.214 0.555 7.131 1.00 96.56 82 LYS A C 1
ATOM 588 O O . LYS A 1 82 ? 10.639 -0.575 7.336 1.00 96.56 82 LYS A O 1
ATOM 593 N N . TYR A 1 83 ? 9.792 0.944 5.925 1.00 97.56 83 TYR A N 1
ATOM 594 C CA . TYR A 1 83 ? 9.774 0.069 4.743 1.00 97.56 83 TYR A CA 1
ATOM 595 C C . TYR A 1 83 ? 11.032 0.180 3.877 1.00 97.56 83 TYR A C 1
ATOM 597 O O . TYR A 1 83 ? 11.277 -0.693 3.050 1.00 97.56 83 TYR A O 1
ATOM 605 N N . MET A 1 84 ? 11.866 1.203 4.087 1.00 96.75 84 MET A N 1
ATOM 606 C CA . MET A 1 84 ? 13.037 1.468 3.243 1.00 96.75 84 MET A CA 1
ATOM 607 C C . MET A 1 84 ? 14.009 0.288 3.194 1.00 96.75 84 MET A C 1
ATOM 609 O O . MET A 1 84 ? 14.569 -0.011 2.142 1.00 96.75 84 MET A O 1
ATOM 613 N N . GLN A 1 85 ? 14.200 -0.401 4.324 1.00 96.88 85 GLN A N 1
ATOM 614 C CA . GLN A 1 85 ? 15.107 -1.549 4.395 1.00 96.88 85 GLN A CA 1
ATOM 615 C C . GLN A 1 85 ? 14.576 -2.731 3.583 1.00 96.88 85 GLN A C 1
ATOM 617 O O . GLN A 1 85 ? 15.362 -3.456 2.975 1.00 96.88 85 GLN A O 1
ATOM 622 N N . GLN A 1 86 ? 13.254 -2.916 3.569 1.00 97.06 86 GLN A N 1
ATOM 623 C CA . GLN A 1 86 ? 12.603 -3.946 2.768 1.00 97.06 86 GLN A CA 1
ATOM 624 C C . GLN A 1 86 ? 12.665 -3.598 1.275 1.00 97.06 86 GLN A C 1
ATOM 626 O O . GLN A 1 86 ? 12.944 -4.471 0.464 1.00 97.06 86 GLN A O 1
ATOM 631 N N . GLU A 1 87 ? 12.434 -2.334 0.917 1.00 97.25 87 GLU A N 1
ATOM 632 C CA . GLU A 1 87 ? 12.376 -1.890 -0.479 1.00 97.25 87 GLU A CA 1
ATOM 633 C C . GLU A 1 87 ? 13.756 -1.816 -1.149 1.00 97.25 87 GLU A C 1
ATOM 635 O O . GLU A 1 87 ? 13.920 -2.252 -2.285 1.00 97.25 87 GLU A O 1
ATOM 640 N N . HIS A 1 88 ? 14.765 -1.288 -0.453 1.00 96.25 88 HIS A N 1
ATOM 641 C CA . HIS A 1 88 ? 16.086 -1.034 -1.036 1.00 96.25 88 HIS A CA 1
ATOM 642 C C . HIS A 1 88 ? 17.155 -2.048 -0.618 1.00 96.25 88 HIS A C 1
ATOM 644 O O . HIS A 1 88 ? 18.239 -2.076 -1.207 1.00 96.25 88 HIS A O 1
ATOM 650 N N . GLY A 1 89 ? 16.886 -2.887 0.387 1.00 95.31 89 GLY A N 1
ATOM 651 C CA . GLY A 1 89 ? 17.839 -3.883 0.868 1.00 95.31 89 GLY A CA 1
ATOM 652 C C . GLY A 1 89 ? 19.194 -3.258 1.209 1.00 95.31 89 GLY A C 1
ATOM 653 O O . GLY A 1 89 ? 19.284 -2.283 1.954 1.00 95.31 89 GLY A O 1
ATOM 654 N N . ASN A 1 90 ? 20.260 -3.802 0.624 1.00 95.12 90 ASN A N 1
ATOM 655 C CA . ASN A 1 90 ? 21.630 -3.337 0.856 1.00 95.12 90 ASN A CA 1
ATOM 656 C C . ASN A 1 90 ? 21.932 -1.954 0.258 1.00 9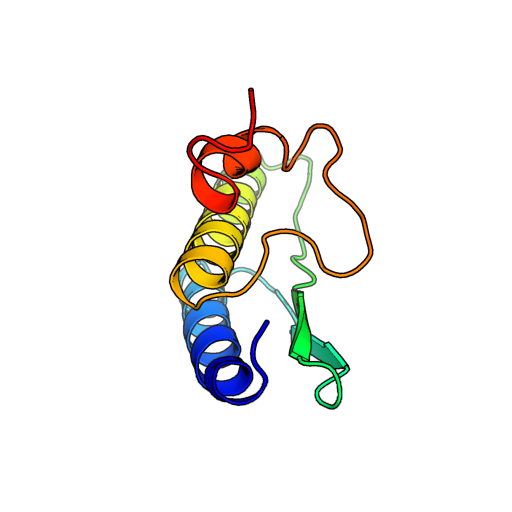5.12 90 ASN A C 1
ATOM 658 O O . ASN A 1 90 ? 23.004 -1.427 0.521 1.00 95.12 90 ASN A O 1
ATOM 662 N N . ALA A 1 91 ? 21.042 -1.369 -0.549 1.00 94.75 91 ALA A N 1
ATOM 663 C CA . ALA A 1 91 ? 21.246 -0.032 -1.104 1.00 94.75 91 ALA A CA 1
ATOM 664 C C . ALA A 1 91 ? 20.891 1.099 -0.119 1.00 94.75 91 ALA A C 1
ATOM 666 O O . ALA A 1 91 ? 21.150 2.257 -0.426 1.00 94.75 91 ALA A O 1
ATOM 667 N N . LEU A 1 92 ? 20.314 0.783 1.049 1.00 91.00 92 LEU A N 1
ATOM 668 C CA . LEU A 1 92 ? 19.877 1.775 2.042 1.00 91.00 92 LEU A CA 1
ATOM 669 C C . LEU A 1 92 ? 21.018 2.431 2.856 1.00 91.00 92 LEU A C 1
ATOM 671 O O . LEU A 1 92 ? 20.735 3.336 3.632 1.00 91.00 92 LEU A O 1
ATOM 675 N N . VAL A 1 93 ? 22.263 1.961 2.701 1.00 73.31 93 VAL A N 1
ATOM 676 C CA . VAL A 1 93 ? 23.443 2.271 3.546 1.00 73.31 93 VAL A CA 1
ATOM 677 C C . VAL A 1 93 ? 23.535 3.718 4.032 1.00 73.31 93 VAL A C 1
ATOM 679 O O . VAL A 1 93 ? 23.518 4.637 3.182 1.00 73.31 93 VAL A O 1
#